Protein AF-A0AAV5K315-F1 (afdb_monomer)

Structure (mmCIF, N/CA/C/O backbone):
data_AF-A0AAV5K315-F1
#
_entry.id   AF-A0AAV5K315-F1
#
loop_
_atom_site.group_PDB
_atom_site.id
_atom_site.type_symbol
_atom_site.label_atom_id
_atom_site.label_alt_id
_atom_site.label_comp_id
_atom_site.label_asym_id
_atom_site.label_entity_id
_atom_site.label_seq_id
_atom_site.pdbx_PDB_ins_code
_atom_site.Cartn_x
_atom_site.Cartn_y
_atom_site.Cartn_z
_atom_site.occupancy
_atom_site.B_iso_or_equiv
_atom_site.auth_seq_id
_atom_site.auth_comp_id
_atom_site.auth_asym_id
_atom_site.auth_atom_id
_atom_site.pdbx_PDB_model_num
ATOM 1 N N . MET A 1 1 ? 11.400 13.740 5.337 1.00 57.88 1 MET A N 1
ATOM 2 C CA . MET A 1 1 ? 10.092 13.057 5.420 1.00 57.88 1 MET A CA 1
ATOM 3 C C . MET A 1 1 ? 9.128 13.915 6.197 1.00 57.88 1 MET A C 1
ATOM 5 O O . MET A 1 1 ? 9.537 14.515 7.185 1.00 57.88 1 MET A O 1
ATOM 9 N N . ASP A 1 2 ? 7.882 13.959 5.745 1.00 72.81 2 ASP A N 1
ATOM 10 C CA . ASP A 1 2 ? 6.802 14.610 6.473 1.00 72.81 2 ASP A CA 1
ATOM 11 C C . ASP A 1 2 ? 6.473 13.816 7.750 1.00 72.81 2 ASP A C 1
ATOM 13 O O . ASP A 1 2 ? 6.613 12.590 7.779 1.00 72.81 2 ASP A O 1
ATOM 17 N N . ARG A 1 3 ? 6.059 14.498 8.821 1.00 78.88 3 ARG A N 1
ATOM 18 C CA . ARG A 1 3 ? 5.696 13.849 10.090 1.00 78.88 3 ARG A CA 1
ATOM 19 C C . ARG A 1 3 ? 4.560 12.854 9.867 1.00 78.88 3 ARG A C 1
ATOM 21 O O . ARG A 1 3 ? 4.613 11.741 10.379 1.00 78.88 3 ARG A O 1
ATOM 28 N N . ASP A 1 4 ? 3.581 13.243 9.060 1.00 81.94 4 ASP A N 1
ATOM 29 C CA . ASP A 1 4 ? 2.349 12.485 8.844 1.00 81.94 4 ASP A CA 1
ATOM 30 C C . ASP A 1 4 ? 2.571 11.198 8.025 1.00 81.94 4 ASP A C 1
ATOM 32 O O . ASP A 1 4 ? 1.752 10.282 8.067 1.00 81.94 4 ASP A O 1
ATOM 36 N N . THR A 1 5 ? 3.707 11.087 7.324 1.00 85.75 5 THR A N 1
ATOM 37 C CA . THR A 1 5 ? 4.082 9.892 6.553 1.00 85.75 5 THR A CA 1
ATOM 38 C C . THR A 1 5 ? 4.961 8.919 7.336 1.00 85.75 5 THR A C 1
ATOM 40 O O . THR A 1 5 ? 5.422 7.933 6.763 1.00 85.75 5 THR A O 1
ATOM 43 N N . ARG A 1 6 ? 5.233 9.162 8.628 1.00 91.44 6 ARG A N 1
ATOM 44 C CA . ARG A 1 6 ? 5.917 8.148 9.444 1.00 91.44 6 ARG A CA 1
ATOM 45 C C . ARG A 1 6 ? 4.946 7.020 9.809 1.00 91.44 6 ARG A C 1
ATOM 47 O O . ARG A 1 6 ? 3.770 7.298 10.063 1.00 91.44 6 ARG A O 1
ATOM 54 N N . PRO A 1 7 ? 5.415 5.766 9.886 1.00 92.69 7 PRO A N 1
ATOM 55 C CA . PRO A 1 7 ? 4.554 4.595 10.047 1.00 92.69 7 PRO A CA 1
ATOM 56 C C . PRO A 1 7 ? 3.622 4.665 11.260 1.00 92.69 7 PRO A C 1
ATOM 58 O O . PRO A 1 7 ? 2.477 4.227 11.182 1.00 92.69 7 PRO A O 1
ATOM 61 N N . GLU A 1 8 ? 4.072 5.253 12.369 1.00 93.12 8 GLU A N 1
ATOM 62 C CA . GLU A 1 8 ? 3.287 5.369 13.598 1.00 93.12 8 GLU A CA 1
ATOM 63 C C . GLU A 1 8 ? 2.091 6.308 13.406 1.00 93.12 8 GLU A C 1
ATOM 65 O O . GLU A 1 8 ? 0.985 6.009 13.862 1.00 93.12 8 GLU A O 1
ATOM 70 N N . PHE A 1 9 ? 2.286 7.425 12.698 1.00 93.12 9 PHE A N 1
ATOM 71 C CA . PHE A 1 9 ? 1.211 8.371 12.392 1.00 93.12 9 PHE A CA 1
ATOM 72 C C . PHE A 1 9 ? 0.275 7.820 11.317 1.00 93.12 9 PHE A C 1
ATOM 74 O O . PHE A 1 9 ? -0.943 7.951 11.458 1.00 93.12 9 PHE A O 1
ATOM 81 N N . ILE A 1 10 ? 0.817 7.119 10.314 1.00 95.25 10 ILE A N 1
ATOM 82 C CA . ILE A 1 10 ? 0.014 6.376 9.338 1.00 95.25 10 ILE A CA 1
ATOM 83 C C . ILE A 1 10 ? -0.907 5.399 10.077 1.00 95.25 10 ILE A C 1
ATOM 85 O O . ILE A 1 10 ? -2.119 5.446 9.882 1.00 95.25 10 ILE A O 1
ATOM 89 N N . LEU A 1 1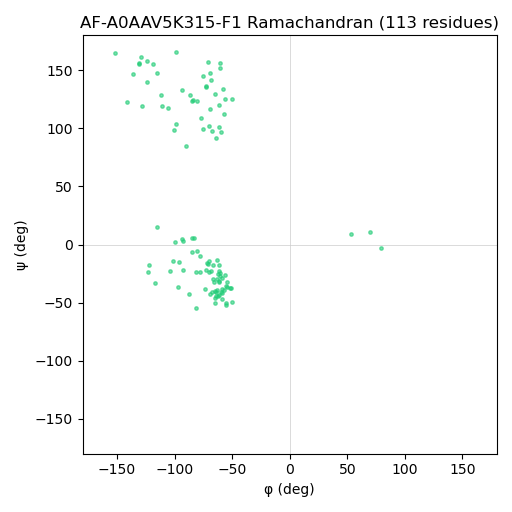1 ? -0.367 4.572 10.980 1.00 95.06 11 LEU A N 1
ATOM 90 C CA . LEU A 1 11 ? -1.135 3.595 11.757 1.00 95.06 11 LEU A CA 1
ATOM 91 C C . LEU A 1 11 ? -2.288 4.247 12.527 1.00 95.06 11 LEU A C 1
ATOM 93 O O . LEU A 1 11 ? -3.433 3.800 12.422 1.00 95.06 11 LEU A O 1
ATOM 97 N N . HIS A 1 12 ? -1.990 5.319 13.269 1.00 93.62 12 HIS A N 1
ATOM 98 C CA . HIS A 1 12 ? -2.978 6.045 14.071 1.00 93.62 12 HIS A CA 1
ATOM 99 C C . HIS A 1 12 ? -4.097 6.653 13.231 1.00 93.62 12 HIS A C 1
ATOM 101 O O . HIS A 1 12 ? -5.231 6.788 13.703 1.00 93.62 12 HIS A O 1
ATOM 107 N N . ARG A 1 13 ? -3.775 7.034 11.998 1.00 94.12 13 ARG A N 1
ATOM 108 C CA . ARG A 1 13 ? -4.706 7.664 11.078 1.00 94.12 13 ARG A CA 1
ATOM 109 C C . ARG A 1 13 ? -5.589 6.637 10.386 1.00 94.12 13 ARG A C 1
ATOM 111 O O . ARG A 1 13 ? -6.809 6.703 10.515 1.00 94.12 13 ARG A O 1
ATOM 118 N N . ILE A 1 14 ? -4.986 5.645 9.733 1.00 95.75 14 ILE A N 1
ATOM 119 C CA . ILE A 1 14 ? -5.726 4.687 8.904 1.00 95.75 14 ILE A CA 1
ATOM 120 C C . ILE A 1 14 ? -6.596 3.731 9.723 1.00 95.75 14 ILE A C 1
ATOM 122 O O . ILE A 1 14 ? -7.594 3.244 9.204 1.00 95.75 14 ILE A O 1
ATOM 126 N N . GLN A 1 15 ? -6.294 3.495 11.007 1.00 95.50 15 GLN A N 1
ATOM 127 C CA . GLN A 1 15 ? -7.132 2.644 11.873 1.00 95.50 15 GLN A CA 1
ATOM 128 C C . GLN A 1 15 ? -8.560 3.162 12.079 1.00 95.50 15 GLN A C 1
ATOM 130 O O . GLN A 1 15 ? -9.426 2.396 12.495 1.00 95.50 15 GLN A O 1
ATOM 135 N N . LYS A 1 16 ? -8.807 4.446 11.793 1.00 94.88 16 LYS A N 1
ATOM 136 C CA . LYS A 1 16 ? -10.148 5.044 11.813 1.00 94.88 16 LYS A CA 1
ATOM 137 C C . LYS A 1 16 ? -11.002 4.576 10.631 1.00 94.88 16 LYS A C 1
ATOM 139 O O . LYS A 1 16 ? -12.223 4.652 10.698 1.00 94.88 16 LYS A O 1
ATOM 144 N N . TRP A 1 17 ? -10.362 4.113 9.557 1.00 95.12 17 TRP A N 1
ATOM 145 C CA . TRP A 1 17 ? -11.005 3.778 8.283 1.00 95.12 17 TRP A CA 1
ATOM 146 C C . TRP A 1 17 ? -10.880 2.296 7.936 1.00 95.12 17 TRP A C 1
ATOM 148 O O . TRP A 1 17 ? -11.783 1.719 7.335 1.00 95.12 17 TRP A O 1
ATOM 158 N N . VAL A 1 18 ? -9.771 1.664 8.324 1.00 96.56 18 VAL A N 1
ATOM 159 C CA . VAL A 1 18 ? -9.443 0.285 7.966 1.00 96.56 18 VAL A CA 1
ATOM 160 C C . VAL A 1 18 ? -9.517 -0.614 9.208 1.00 96.56 18 VAL A C 1
ATOM 162 O O . VAL A 1 18 ? -8.760 -0.420 10.163 1.00 96.56 18 VAL A O 1
ATOM 165 N N . PRO A 1 19 ? -10.400 -1.631 9.216 1.00 96.38 19 PRO A N 1
ATOM 166 C CA . PRO A 1 19 ? -10.451 -2.617 10.291 1.00 96.38 19 PRO A CA 1
ATOM 167 C C . PRO A 1 19 ? -9.134 -3.405 10.430 1.00 96.38 19 PRO A C 1
ATOM 169 O O . PRO A 1 19 ? -8.434 -3.604 9.434 1.00 96.38 19 PRO A O 1
ATOM 172 N N . PRO A 1 20 ? -8.795 -3.907 11.632 1.00 97.38 20 PRO A N 1
ATOM 173 C CA . PRO A 1 20 ? -7.615 -4.752 11.824 1.00 97.38 20 PRO A CA 1
ATOM 174 C C . PRO A 1 20 ? -7.686 -6.049 10.997 1.00 97.38 20 PRO A C 1
ATOM 176 O O . PRO A 1 20 ? -8.764 -6.514 10.625 1.00 97.38 20 PRO A O 1
ATOM 179 N N . GLY A 1 21 ? -6.524 -6.636 10.699 1.00 96.44 21 GLY A N 1
ATOM 180 C CA . GLY A 1 21 ? -6.390 -7.900 9.961 1.00 96.44 21 GLY A CA 1
ATOM 181 C C . GLY A 1 21 ? -6.546 -7.792 8.439 1.00 96.44 21 GLY A C 1
ATOM 182 O O . GLY A 1 21 ? -6.370 -8.788 7.735 1.00 96.44 21 GLY A O 1
ATOM 183 N N . ARG A 1 22 ? -6.853 -6.598 7.914 1.00 97.25 22 ARG A N 1
ATOM 184 C CA . ARG A 1 22 ? -6.899 -6.326 6.470 1.00 97.25 22 ARG A CA 1
ATOM 185 C C . ARG A 1 22 ? -5.505 -6.313 5.846 1.00 97.25 22 ARG A C 1
ATOM 187 O O . ARG A 1 22 ? -4.508 -6.083 6.530 1.00 97.25 22 ARG A O 1
ATOM 194 N N . THR A 1 23 ? -5.466 -6.542 4.536 1.00 97.19 23 THR A N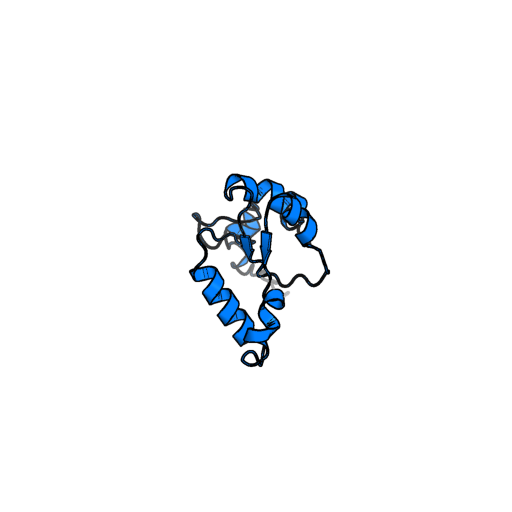 1
ATOM 195 C CA . THR A 1 23 ? -4.254 -6.399 3.727 1.00 97.19 23 THR A CA 1
ATOM 196 C C . THR A 1 23 ? -4.112 -4.957 3.258 1.00 97.19 23 THR A C 1
ATOM 198 O O . THR A 1 23 ? -5.053 -4.405 2.688 1.00 97.19 23 THR A O 1
ATOM 201 N N . LEU A 1 24 ? -2.944 -4.364 3.488 1.00 96.88 24 LEU A N 1
ATOM 202 C CA . LEU A 1 24 ? -2.546 -3.072 2.946 1.00 96.88 24 LEU A CA 1
ATOM 203 C C . LEU A 1 24 ? -1.523 -3.303 1.844 1.00 96.88 24 LEU A C 1
ATOM 205 O O . LEU A 1 24 ? -0.441 -3.829 2.104 1.00 96.88 24 LEU A O 1
ATOM 209 N N . PHE A 1 25 ? -1.872 -2.901 0.628 1.00 96.31 25 PHE A N 1
ATOM 210 C CA . PHE A 1 25 ? -0.910 -2.805 -0.456 1.00 96.31 25 PHE A CA 1
ATOM 211 C C . PHE A 1 25 ? -0.186 -1.460 -0.369 1.00 96.31 25 PHE A C 1
ATOM 213 O O . PHE A 1 25 ? -0.836 -0.414 -0.327 1.00 96.31 25 PHE A O 1
ATOM 220 N N . ILE A 1 26 ? 1.143 -1.484 -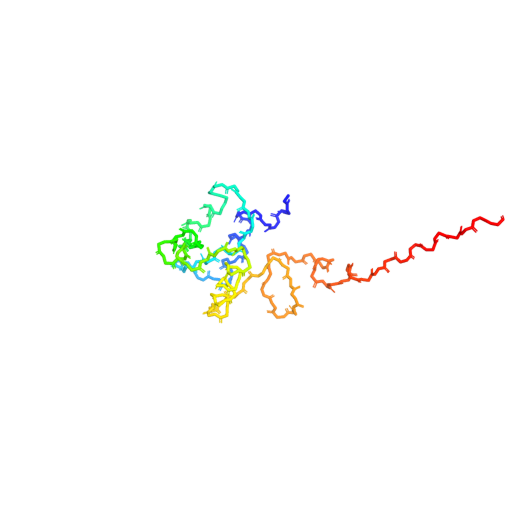0.310 1.00 95.06 26 ILE A N 1
ATOM 221 C CA . ILE A 1 26 ? 1.968 -0.285 -0.162 1.00 95.06 26 ILE A CA 1
ATOM 222 C C . ILE A 1 26 ? 2.541 0.115 -1.524 1.00 95.06 26 ILE A C 1
ATOM 224 O O . ILE A 1 26 ? 3.566 -0.408 -1.952 1.00 95.06 26 ILE A O 1
ATOM 228 N N . ALA A 1 27 ? 1.891 1.079 -2.176 1.00 92.38 27 ALA A N 1
ATOM 229 C CA . ALA A 1 27 ? 2.406 1.752 -3.368 1.00 92.38 27 ALA A CA 1
ATOM 230 C C . ALA A 1 27 ? 3.216 2.989 -2.940 1.00 92.38 27 ALA A C 1
ATOM 232 O O . ALA A 1 27 ? 2.680 4.091 -2.820 1.00 92.38 27 ALA A O 1
ATOM 233 N N . SER A 1 28 ? 4.495 2.798 -2.610 1.00 89.38 28 SER A N 1
ATOM 234 C CA . SER A 1 28 ? 5.377 3.864 -2.121 1.00 89.38 28 SER A CA 1
ATOM 235 C C . SER A 1 28 ? 6.750 3.796 -2.781 1.00 89.38 28 SER A C 1
ATOM 237 O O . SER A 1 28 ? 7.269 2.719 -3.049 1.00 89.38 28 SER A O 1
ATOM 239 N N . ASN A 1 29 ? 7.360 4.962 -2.991 1.00 87.62 29 ASN A N 1
ATOM 240 C CA . ASN A 1 29 ? 8.740 5.104 -3.453 1.00 87.62 29 ASN A CA 1
ATOM 241 C C . ASN A 1 29 ? 9.775 5.050 -2.312 1.00 87.62 29 ASN A C 1
ATOM 243 O O . ASN A 1 29 ? 10.960 5.294 -2.555 1.00 87.62 29 ASN A O 1
ATOM 247 N N . GLU A 1 30 ? 9.343 4.771 -1.080 1.00 90.19 30 GLU A N 1
ATOM 248 C CA . GLU A 1 30 ? 10.233 4.644 0.068 1.00 90.19 30 GLU A CA 1
ATOM 249 C C . GLU A 1 30 ? 11.175 3.444 -0.087 1.00 90.19 30 GLU A C 1
ATOM 251 O O . GLU A 1 30 ? 10.743 2.327 -0.364 1.00 90.19 30 GLU A O 1
ATOM 256 N N . ARG A 1 31 ? 12.477 3.676 0.104 1.00 86.06 31 ARG A N 1
ATOM 257 C CA . ARG A 1 31 ? 13.525 2.677 -0.159 1.00 86.06 31 ARG A CA 1
ATOM 258 C C . ARG A 1 31 ? 14.049 2.000 1.098 1.00 86.06 31 ARG A C 1
ATOM 260 O O . ARG A 1 31 ? 14.739 0.990 0.991 1.00 86.06 31 ARG A O 1
ATOM 267 N N . THR A 1 32 ? 13.755 2.548 2.274 1.00 91.25 32 THR A N 1
ATOM 268 C CA . THR A 1 32 ? 14.251 2.026 3.546 1.00 91.25 32 THR A CA 1
ATOM 269 C C . THR A 1 32 ? 13.594 0.674 3.849 1.00 91.25 32 THR A C 1
ATOM 271 O O . THR A 1 32 ? 12.373 0.611 4.038 1.00 91.25 32 THR A O 1
ATOM 274 N N . PRO A 1 33 ? 14.368 -0.427 3.927 1.00 88.88 33 PRO A N 1
ATOM 275 C CA . PRO A 1 33 ? 13.818 -1.738 4.244 1.00 88.88 33 PRO A CA 1
ATOM 276 C C . PRO A 1 33 ? 13.101 -1.720 5.592 1.00 88.88 33 PRO A C 1
ATOM 278 O O . PRO A 1 33 ? 13.603 -1.180 6.575 1.00 88.88 33 PRO A O 1
ATOM 281 N N . GLY A 1 34 ? 11.906 -2.305 5.641 1.00 92.31 34 GLY A N 1
ATOM 282 C CA . GLY A 1 34 ? 11.127 -2.369 6.874 1.00 92.31 34 GLY A CA 1
ATOM 283 C C . GLY A 1 34 ? 10.571 -1.025 7.350 1.00 92.31 34 GLY A C 1
ATOM 284 O O . GLY A 1 34 ? 10.033 -0.988 8.454 1.00 92.31 34 GLY A O 1
ATOM 285 N N . PHE A 1 35 ? 10.620 0.046 6.546 1.00 94.69 35 PHE A N 1
ATOM 286 C CA . PHE A 1 35 ? 10.035 1.339 6.912 1.00 94.69 35 PHE A CA 1
ATOM 287 C C . PHE A 1 35 ? 8.592 1.192 7.402 1.00 94.69 35 PHE A C 1
ATOM 289 O O . PHE A 1 35 ? 8.262 1.620 8.496 1.00 94.69 35 PHE A O 1
ATOM 296 N N . PHE A 1 36 ? 7.743 0.482 6.659 1.00 96.25 36 PHE A N 1
ATOM 297 C CA . PHE A 1 36 ? 6.340 0.274 7.030 1.00 96.25 36 PHE A CA 1
ATOM 298 C C . PHE A 1 36 ? 6.109 -0.869 8.029 1.00 96.25 36 PHE A C 1
ATOM 300 O O . PHE A 1 36 ? 4.960 -1.172 8.346 1.00 96.25 36 PHE A O 1
ATOM 307 N N . SER A 1 37 ? 7.162 -1.502 8.558 1.00 94.94 37 SER A N 1
ATOM 308 C CA . SER A 1 37 ? 7.027 -2.629 9.492 1.00 94.94 37 SER A CA 1
ATOM 309 C C . SER A 1 37 ? 6.160 -2.337 10.727 1.00 94.94 37 SER A C 1
ATOM 311 O O . SER A 1 37 ? 5.424 -3.248 11.110 1.00 94.94 37 SER A O 1
ATOM 313 N N . PRO A 1 38 ? 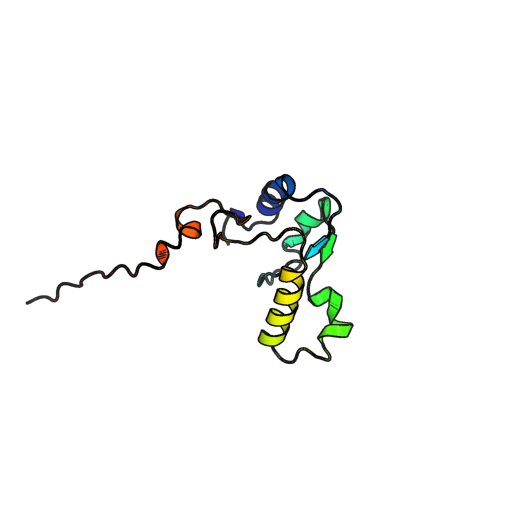6.091 -1.114 11.299 1.00 96.69 38 PRO A N 1
ATOM 314 C CA . PRO A 1 38 ? 5.190 -0.846 12.425 1.00 96.69 38 PRO A CA 1
ATOM 315 C C . PRO A 1 38 ? 3.703 -1.064 12.102 1.00 96.69 38 PRO A C 1
ATOM 317 O O . PRO A 1 38 ? 2.914 -1.379 12.991 1.00 96.69 38 PRO A O 1
ATOM 320 N N . LEU A 1 39 ? 3.302 -0.972 10.826 1.00 96.88 39 LEU A N 1
ATOM 321 C CA . LEU A 1 39 ? 1.927 -1.250 10.395 1.00 96.88 39 LEU A CA 1
ATOM 322 C C . LEU A 1 39 ? 1.554 -2.739 10.535 1.00 96.88 39 LEU A C 1
ATOM 324 O O . LEU A 1 39 ? 0.370 -3.070 10.648 1.00 96.88 39 LEU A O 1
ATOM 328 N N . SER A 1 40 ? 2.549 -3.634 10.562 1.00 96.25 40 SER A N 1
ATOM 329 C CA . SER A 1 40 ? 2.346 -5.089 10.631 1.00 96.25 40 SER A CA 1
ATOM 330 C C . SER A 1 40 ? 1.729 -5.573 11.946 1.00 96.25 40 SER A C 1
ATOM 332 O O . SER A 1 40 ? 1.135 -6.646 11.986 1.00 96.25 40 SER A O 1
ATOM 334 N N . VAL A 1 41 ? 1.778 -4.749 13.001 1.00 96.75 41 VAL A N 1
ATOM 335 C CA . VAL A 1 41 ? 1.105 -5.020 14.283 1.00 96.75 41 VAL A CA 1
ATOM 336 C C . VAL A 1 41 ? -0.410 -5.175 14.105 1.00 96.75 41 VAL A C 1
ATOM 338 O O . VAL A 1 41 ? -1.056 -5.884 14.873 1.00 96.75 41 VAL A O 1
ATOM 341 N N . ARG A 1 42 ? -0.995 -4.514 13.097 1.00 97.50 42 ARG A N 1
ATOM 342 C CA . ARG A 1 42 ? -2.449 -4.486 12.881 1.00 97.50 42 ARG A CA 1
ATOM 343 C C . ARG A 1 42 ? -2.885 -4.989 11.507 1.00 97.50 42 ARG A C 1
ATOM 345 O O . ARG A 1 42 ? -4.035 -5.411 11.363 1.00 97.50 42 ARG A O 1
ATOM 352 N N . TYR A 1 43 ? -2.007 -4.946 10.509 1.00 97.94 43 TYR A N 1
ATOM 353 C CA . TYR A 1 43 ? -2.350 -5.226 9.116 1.00 97.94 43 TYR A CA 1
ATOM 354 C C . TYR A 1 43 ? -1.381 -6.206 8.465 1.00 97.94 43 TYR A C 1
ATOM 356 O O . TYR A 1 43 ? -0.217 -6.301 8.840 1.00 97.94 43 TYR A O 1
ATOM 364 N N . LYS A 1 44 ? -1.849 -6.905 7.430 1.00 97.50 44 LYS A N 1
ATOM 365 C CA . LYS A 1 44 ? -0.982 -7.701 6.555 1.00 97.50 44 LYS A CA 1
ATOM 366 C C . LYS A 1 44 ? -0.414 -6.779 5.484 1.00 97.50 44 LYS A C 1
ATOM 368 O O . LYS A 1 44 ? -1.185 -6.129 4.785 1.00 97.50 44 LYS A O 1
ATOM 373 N N . LEU A 1 45 ? 0.905 -6.693 5.360 1.00 96.25 45 LEU A N 1
ATOM 374 C CA . LEU A 1 45 ? 1.538 -5.810 4.379 1.00 96.25 45 LEU A CA 1
ATOM 375 C C . LEU A 1 45 ? 1.822 -6.578 3.094 1.00 96.25 45 LEU A C 1
ATOM 377 O O . LEU A 1 45 ? 2.349 -7.687 3.144 1.00 96.25 45 LEU A O 1
ATOM 381 N N . ALA A 1 46 ? 1.460 -5.977 1.967 1.00 95.25 46 ALA A N 1
ATOM 382 C CA . ALA A 1 46 ? 1.757 -6.468 0.635 1.00 95.25 46 ALA A CA 1
ATOM 383 C C . ALA A 1 46 ? 2.495 -5.385 -0.155 1.00 95.25 46 ALA A C 1
ATOM 385 O O . ALA A 1 46 ? 2.151 -4.204 -0.094 1.00 95.25 46 ALA A O 1
ATOM 386 N N . TYR A 1 47 ? 3.490 -5.813 -0.915 1.00 93.31 47 TYR A N 1
ATOM 387 C CA . TYR A 1 47 ? 4.319 -4.979 -1.773 1.00 93.31 47 TYR A CA 1
ATOM 388 C C . TYR A 1 47 ? 4.387 -5.616 -3.152 1.00 93.31 47 TYR A C 1
ATOM 390 O O . TYR A 1 47 ? 4.267 -6.837 -3.275 1.00 93.31 47 TYR A O 1
ATOM 398 N N . SER A 1 48 ? 4.670 -4.816 -4.177 1.00 91.44 48 SER A N 1
ATOM 399 C CA . SER A 1 48 ? 4.951 -5.325 -5.524 1.00 91.44 48 SER A CA 1
ATOM 400 C C . SER A 1 48 ? 6.044 -6.406 -5.498 1.00 91.44 48 SER A C 1
ATOM 402 O O . SER A 1 48 ? 5.899 -7.447 -6.131 1.00 91.44 48 SER A O 1
ATOM 404 N N . SER A 1 49 ? 7.057 -6.241 -4.636 1.00 89.75 49 SER A N 1
ATOM 405 C CA . SER A 1 49 ? 8.154 -7.202 -4.457 1.00 89.75 49 SER A CA 1
ATOM 406 C C . SER A 1 49 ? 7.729 -8.593 -3.971 1.00 89.75 49 SER A C 1
ATOM 408 O O . SER A 1 49 ? 8.435 -9.572 -4.208 1.00 89.75 49 SER A O 1
ATOM 410 N N . ASN A 1 50 ? 6.565 -8.728 -3.323 1.00 92.69 50 ASN A N 1
ATOM 411 C CA .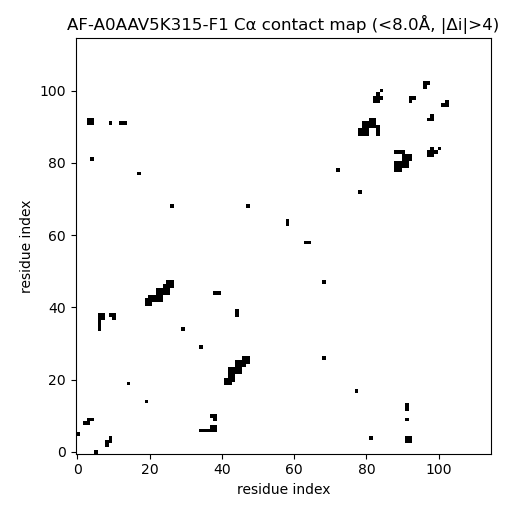 ASN A 1 50 ? 6.039 -10.041 -2.937 1.00 92.69 50 ASN A CA 1
ATOM 412 C C . ASN A 1 50 ? 5.567 -10.867 -4.148 1.00 92.69 50 ASN A C 1
ATOM 414 O O . ASN A 1 50 ? 5.375 -12.075 -4.023 1.00 92.69 50 ASN A O 1
ATOM 418 N N . PHE A 1 51 ? 5.405 -10.235 -5.313 1.00 92.56 51 PHE A N 1
ATOM 419 C CA . PHE A 1 51 ? 4.871 -10.834 -6.535 1.00 92.56 51 PHE A CA 1
ATOM 420 C C . PHE A 1 51 ? 5.897 -10.895 -7.676 1.00 92.56 51 PHE A C 1
ATOM 422 O O . PHE A 1 51 ? 5.528 -11.164 -8.813 1.00 92.56 51 PHE A O 1
ATOM 429 N N . ASN A 1 52 ? 7.190 -10.717 -7.390 1.00 90.81 52 ASN A N 1
ATOM 430 C CA . ASN A 1 52 ? 8.256 -10.727 -8.402 1.00 90.81 52 ASN A CA 1
ATOM 431 C C . ASN A 1 52 ? 8.228 -11.953 -9.328 1.00 90.81 52 ASN A C 1
ATOM 433 O O . ASN A 1 52 ? 8.388 -11.818 -10.530 1.00 90.81 52 ASN A O 1
ATOM 437 N N . HIS A 1 53 ? 7.896 -13.139 -8.816 1.00 93.12 53 HIS A N 1
ATOM 438 C CA . HIS A 1 53 ? 7.784 -14.354 -9.634 1.00 93.12 53 HIS A CA 1
ATOM 439 C C . HIS A 1 53 ? 6.795 -14.253 -10.816 1.00 93.12 53 HIS A C 1
ATOM 441 O O . HIS A 1 53 ? 6.970 -14.963 -11.803 1.00 93.12 53 HIS A O 1
ATOM 447 N N . ILE A 1 54 ? 5.771 -13.393 -10.729 1.00 93.38 54 ILE A N 1
ATOM 448 C CA . ILE A 1 54 ? 4.846 -13.099 -11.837 1.00 93.38 54 ILE A CA 1
ATOM 449 C C . ILE A 1 54 ? 5.109 -11.745 -12.503 1.00 93.38 54 ILE A C 1
ATOM 451 O O . ILE A 1 54 ? 4.695 -11.558 -13.643 1.00 93.38 54 ILE A O 1
ATOM 455 N N . LEU A 1 55 ? 5.757 -10.803 -11.809 1.00 93.00 55 LEU A N 1
ATOM 456 C CA . LEU A 1 55 ? 6.025 -9.461 -12.329 1.00 93.00 55 LEU A CA 1
ATOM 457 C C . LEU A 1 55 ? 7.328 -9.398 -13.131 1.00 93.00 55 LEU A C 1
ATOM 459 O O . LEU A 1 55 ? 7.336 -8.812 -14.208 1.00 93.00 55 LEU A O 1
ATOM 463 N N . ASP A 1 56 ? 8.403 -10.032 -12.666 1.00 92.50 56 ASP A N 1
ATOM 464 C CA . ASP A 1 56 ? 9.726 -9.988 -13.301 1.00 92.50 56 ASP A CA 1
ATOM 465 C C . ASP A 1 56 ? 9.707 -10.413 -14.785 1.00 92.50 56 ASP A C 1
ATOM 467 O O . ASP A 1 56 ? 10.408 -9.787 -15.578 1.00 92.50 56 ASP A O 1
ATOM 471 N N . PRO A 1 57 ? 8.900 -11.405 -15.226 1.00 94.31 57 PRO A N 1
ATOM 472 C CA . PRO A 1 57 ? 8.842 -11.776 -16.642 1.00 94.31 57 PRO A CA 1
ATOM 473 C C . PRO A 1 57 ? 8.142 -10.758 -17.557 1.00 94.31 57 PRO A C 1
ATOM 475 O O . PRO A 1 57 ? 8.255 -10.881 -18.773 1.00 94.31 57 PRO A O 1
ATOM 478 N N . VAL A 1 58 ? 7.370 -9.811 -17.007 1.00 92.06 58 VAL A N 1
ATOM 479 C CA . VAL A 1 58 ? 6.516 -8.883 -17.783 1.00 92.06 58 VAL A CA 1
ATOM 480 C C . VAL A 1 58 ? 6.831 -7.405 -17.545 1.00 92.06 58 VAL A C 1
ATOM 482 O O . VAL A 1 58 ? 6.410 -6.560 -18.332 1.00 92.06 58 VAL A O 1
ATOM 485 N N . ILE A 1 59 ? 7.535 -7.081 -16.458 1.00 92.44 59 ILE A N 1
ATOM 486 C CA . ILE A 1 59 ? 7.923 -5.720 -16.089 1.00 92.44 59 ILE A CA 1
ATOM 487 C C . ILE A 1 59 ? 9.371 -5.472 -16.516 1.00 92.44 59 ILE A C 1
ATOM 489 O O . ILE A 1 59 ? 10.323 -5.879 -15.861 1.00 92.44 59 ILE A O 1
ATOM 493 N N . GLU A 1 60 ? 9.529 -4.731 -17.602 1.00 92.38 60 GLU A N 1
ATOM 494 C CA . GLU A 1 60 ? 10.802 -4.281 -18.163 1.00 92.38 60 GLU A CA 1
ATOM 495 C C . GLU A 1 60 ? 11.214 -2.896 -17.638 1.00 92.38 60 GLU A C 1
ATOM 497 O O . GLU A 1 60 ? 12.385 -2.522 -17.695 1.00 92.38 60 GLU A O 1
ATOM 502 N N . ASN A 1 61 ? 10.259 -2.091 -17.154 1.00 91.56 61 ASN A N 1
ATOM 503 C CA . ASN A 1 61 ? 10.521 -0.731 -16.681 1.00 91.56 61 ASN A CA 1
ATOM 504 C C . ASN A 1 61 ? 9.540 -0.257 -15.590 1.00 91.56 61 ASN A C 1
ATOM 506 O O . ASN A 1 61 ? 8.454 -0.805 -15.395 1.00 91.56 61 ASN A O 1
ATOM 510 N N . ASN A 1 62 ? 9.905 0.834 -14.906 1.00 88.69 62 ASN A N 1
ATOM 511 C CA . ASN A 1 62 ? 9.117 1.403 -13.803 1.00 88.69 62 ASN A CA 1
ATOM 512 C C . ASN A 1 62 ? 7.719 1.890 -14.221 1.00 88.69 62 ASN A C 1
ATOM 514 O O . ASN A 1 62 ? 6.825 1.947 -13.380 1.00 88.69 62 ASN A O 1
ATOM 518 N N . TYR A 1 63 ? 7.512 2.251 -15.492 1.00 91.12 63 TYR A N 1
ATOM 519 C CA . TYR A 1 63 ? 6.195 2.679 -15.966 1.00 91.12 63 TYR A CA 1
ATOM 520 C C . TYR A 1 63 ? 5.209 1.507 -15.981 1.00 91.12 63 TYR A C 1
ATOM 522 O O . TYR A 1 63 ? 4.075 1.647 -15.530 1.00 91.12 63 TYR A O 1
ATOM 530 N N . GLN A 1 64 ? 5.645 0.332 -16.432 1.00 93.25 64 GLN A N 1
ATOM 531 C CA . GLN A 1 64 ? 4.814 -0.872 -16.396 1.00 93.25 64 GLN A CA 1
ATOM 532 C C . GLN A 1 64 ? 4.488 -1.279 -14.954 1.00 93.25 64 GLN A C 1
ATOM 534 O O . GLN A 1 64 ? 3.336 -1.603 -14.662 1.00 93.25 64 GLN A O 1
ATOM 539 N N . LEU A 1 65 ? 5.460 -1.182 -14.036 1.00 91.12 65 LEU A N 1
ATOM 540 C CA . LEU A 1 65 ? 5.220 -1.426 -12.611 1.00 91.12 65 LEU A CA 1
ATOM 541 C C . LEU A 1 65 ? 4.148 -0.477 -12.060 1.00 91.12 65 LEU A C 1
ATOM 543 O O . LEU A 1 65 ? 3.186 -0.921 -11.438 1.00 91.12 65 LEU A O 1
ATOM 547 N N . PHE A 1 66 ? 4.264 0.816 -12.369 1.00 90.81 66 PHE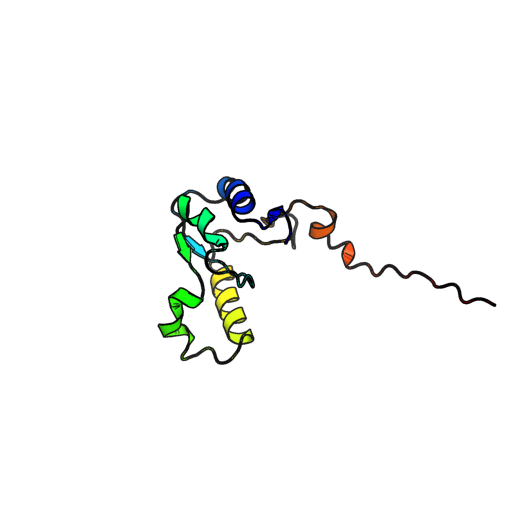 A N 1
ATOM 548 C CA . PHE A 1 66 ? 3.275 1.821 -11.989 1.00 90.81 66 PHE A CA 1
ATOM 549 C C . PHE A 1 66 ? 1.874 1.509 -12.545 1.00 90.81 66 PHE A C 1
ATOM 551 O O . PHE A 1 66 ? 0.873 1.693 -11.852 1.00 90.81 66 PHE A O 1
ATOM 558 N N . MET A 1 67 ? 1.774 0.998 -13.777 1.00 92.69 67 MET A N 1
ATOM 559 C CA . MET A 1 67 ? 0.490 0.593 -14.360 1.00 92.69 67 MET A CA 1
ATOM 560 C C . MET A 1 67 ? -0.139 -0.589 -13.614 1.00 92.69 67 MET A C 1
ATOM 562 O O . MET A 1 67 ? -1.347 -0.577 -13.376 1.00 92.69 67 MET A O 1
ATOM 566 N N . VAL A 1 68 ? 0.657 -1.573 -13.188 1.00 91.88 68 VAL A N 1
ATOM 567 C CA . VAL A 1 68 ? 0.174 -2.685 -12.352 1.00 91.88 68 VAL A CA 1
ATOM 568 C C . VAL A 1 68 ? -0.292 -2.185 -10.990 1.00 91.88 68 VAL A C 1
ATOM 570 O O . VAL A 1 68 ? -1.393 -2.524 -10.553 1.00 91.88 68 VAL A O 1
ATOM 573 N N . GLU A 1 69 ? 0.493 -1.330 -10.338 1.00 90.88 69 GLU A N 1
ATOM 574 C CA . GLU A 1 69 ? 0.097 -0.706 -9.074 1.00 90.88 69 GLU A CA 1
ATOM 575 C C . GLU A 1 69 ? -1.222 0.055 -9.238 1.00 90.88 69 GLU A C 1
ATOM 577 O O . GLU A 1 69 ? -2.112 -0.063 -8.398 1.00 90.88 69 GLU A O 1
ATOM 582 N N . ARG A 1 70 ? -1.424 0.742 -10.369 1.00 90.88 70 ARG A N 1
ATOM 583 C CA . ARG A 1 70 ? -2.688 1.419 -10.686 1.00 90.88 70 ARG A CA 1
ATOM 584 C C . ARG A 1 70 ? -3.871 0.469 -10.832 1.00 90.88 70 ARG A C 1
ATOM 586 O O . ARG A 1 70 ? -4.950 0.796 -10.342 1.00 90.88 70 ARG A O 1
ATOM 593 N N . LEU A 1 71 ? -3.688 -0.701 -11.440 1.00 92.69 71 LEU A N 1
ATOM 594 C CA . LEU A 1 71 ? -4.73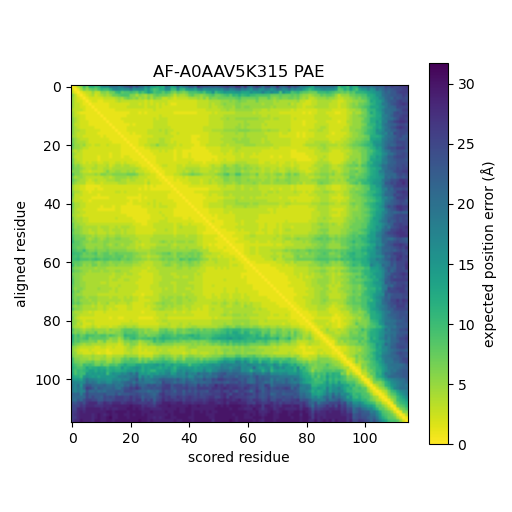0 -1.734 -11.490 1.00 92.69 71 LEU A CA 1
ATOM 595 C C . LEU A 1 71 ? -5.112 -2.207 -10.081 1.00 92.69 71 LEU A C 1
ATOM 597 O O . LEU A 1 71 ? -6.298 -2.307 -9.767 1.00 92.69 71 LEU A O 1
ATOM 601 N N . ILE A 1 72 ? -4.121 -2.427 -9.211 1.00 92.06 72 ILE A N 1
ATOM 602 C CA . ILE A 1 72 ? -4.351 -2.808 -7.810 1.00 92.06 72 ILE A CA 1
ATOM 603 C C . ILE A 1 72 ? -5.120 -1.704 -7.074 1.00 92.06 72 ILE A C 1
ATOM 605 O O . ILE A 1 72 ? -6.090 -1.995 -6.374 1.00 92.06 72 ILE A O 1
ATOM 609 N N . MET A 1 73 ? -4.732 -0.439 -7.267 1.00 90.00 73 MET A N 1
ATOM 610 C CA . MET A 1 73 ? -5.412 0.714 -6.668 1.00 90.00 73 MET A CA 1
ATOM 611 C C . MET A 1 73 ? -6.883 0.802 -7.099 1.00 90.00 73 MET A C 1
ATOM 613 O O . MET A 1 73 ? -7.741 1.037 -6.253 1.00 90.00 73 MET A O 1
ATOM 617 N N . MET A 1 74 ? -7.201 0.546 -8.374 1.00 89.50 74 MET A N 1
ATOM 618 C CA . MET A 1 74 ? -8.591 0.534 -8.862 1.00 89.50 74 MET A CA 1
ATOM 619 C C . MET A 1 74 ? -9.434 -0.606 -8.273 1.00 89.50 74 MET A C 1
ATOM 621 O O . MET A 1 74 ? -10.643 -0.454 -8.121 1.00 89.50 74 MET A O 1
ATOM 625 N N . GLY A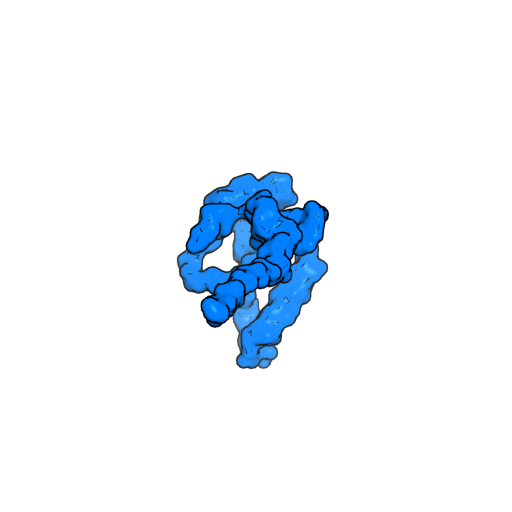 1 75 ? -8.816 -1.741 -7.934 1.00 91.69 75 GLY A N 1
ATOM 626 C CA . GLY A 1 75 ? -9.491 -2.869 -7.284 1.00 91.69 75 GLY A CA 1
ATOM 627 C C . GLY A 1 75 ? -9.596 -2.753 -5.759 1.00 91.69 75 GLY A C 1
ATOM 628 O O . GLY A 1 75 ? -10.225 -3.598 -5.116 1.00 91.69 75 GLY A O 1
ATOM 629 N N . ALA A 1 76 ? -8.967 -1.746 -5.148 1.00 93.88 76 ALA A N 1
ATOM 630 C CA . ALA A 1 76 ? -8.933 -1.602 -3.701 1.00 93.88 76 ALA A CA 1
ATOM 631 C C . ALA A 1 76 ? -10.294 -1.155 -3.144 1.00 93.88 76 ALA A C 1
ATOM 633 O O . ALA A 1 76 ? -10.913 -0.212 -3.625 1.00 93.88 76 ALA A O 1
ATOM 634 N N . LYS A 1 77 ? -10.737 -1.783 -2.046 1.00 93.38 77 LYS A N 1
ATOM 635 C CA . LYS A 1 77 ? -11.973 -1.376 -1.348 1.00 93.38 77 LYS A CA 1
ATOM 636 C C . LYS A 1 77 ? -11.863 0.014 -0.712 1.00 93.38 77 LYS A C 1
ATOM 638 O O . LYS A 1 77 ? -12.861 0.709 -0.546 1.00 93.38 77 LYS A O 1
ATOM 643 N N . THR A 1 78 ? -10.666 0.378 -0.270 1.00 93.94 78 THR A N 1
ATOM 644 C CA . THR A 1 78 ? -10.392 1.649 0.396 1.00 93.94 78 THR A CA 1
ATOM 645 C C . THR A 1 78 ? -9.047 2.136 -0.092 1.00 93.94 78 THR A C 1
ATOM 647 O O . THR A 1 78 ? -8.053 1.422 0.034 1.00 93.94 78 THR A O 1
ATOM 650 N N . PHE A 1 79 ? -9.036 3.339 -0.650 1.00 93.00 79 PHE A N 1
ATOM 651 C CA . PHE A 1 79 ? -7.840 3.962 -1.183 1.00 93.00 79 PHE A CA 1
ATOM 652 C C . PHE A 1 79 ? -7.464 5.160 -0.315 1.00 93.00 79 PHE A C 1
ATOM 654 O O . PHE A 1 79 ? -8.319 5.982 0.007 1.00 93.00 79 PHE A O 1
ATOM 661 N N . ILE A 1 80 ? -6.205 5.208 0.122 1.00 93.75 80 ILE A N 1
ATOM 662 C CA . ILE A 1 80 ? -5.688 6.240 1.025 1.00 93.75 80 ILE A CA 1
ATOM 663 C C . ILE A 1 80 ? -4.435 6.812 0.380 1.00 93.75 80 ILE A C 1
ATOM 665 O O . ILE A 1 80 ? -3.468 6.091 0.142 1.00 93.75 80 ILE A O 1
ATOM 669 N N . ARG A 1 81 ? -4.461 8.108 0.095 1.00 91.44 81 ARG A N 1
ATOM 670 C CA . ARG A 1 81 ? -3.384 8.823 -0.589 1.00 91.44 81 ARG A CA 1
ATOM 671 C C . ARG A 1 81 ? -2.505 9.564 0.408 1.00 91.44 81 ARG A C 1
ATOM 673 O O . ARG A 1 81 ? -2.895 9.798 1.548 1.00 91.44 81 ARG A O 1
ATOM 680 N N . THR A 1 82 ? -1.336 10.018 -0.027 1.00 89.50 82 THR A N 1
ATOM 681 C CA . THR A 1 82 ? -0.545 10.964 0.772 1.00 89.50 82 THR A CA 1
ATOM 682 C C . THR A 1 82 ? -1.283 12.299 0.909 1.00 89.50 82 THR A C 1
ATOM 684 O O . THR A 1 82 ? -1.498 12.761 2.028 1.00 89.50 82 THR A O 1
ATOM 687 N N . PHE A 1 83 ? -1.738 12.858 -0.216 1.00 85.88 83 PHE A N 1
ATOM 688 C CA . PHE A 1 83 ? -2.458 14.132 -0.319 1.00 85.88 83 PHE A CA 1
ATOM 689 C C . PHE A 1 83 ? -3.852 13.918 -0.907 1.00 85.88 83 PHE A C 1
ATOM 691 O O . PHE A 1 83 ? -4.068 12.942 -1.628 1.00 85.88 83 PHE A O 1
ATOM 698 N N . LYS A 1 84 ? -4.782 14.829 -0.614 1.00 83.50 84 LYS A N 1
ATOM 699 C CA . LYS A 1 84 ? -6.096 14.843 -1.266 1.00 83.50 84 LYS A CA 1
ATOM 700 C C . LYS A 1 84 ? -5.976 15.319 -2.712 1.00 83.50 84 LYS A C 1
ATOM 702 O O . LYS A 1 84 ? -5.285 16.302 -2.977 1.00 83.50 84 LYS A O 1
ATOM 707 N N . GLU A 1 85 ? -6.662 14.647 -3.629 1.00 75.56 85 GLU A N 1
ATOM 708 C CA . GLU A 1 85 ? -6.945 15.196 -4.958 1.00 75.56 85 GLU A CA 1
ATOM 709 C C . GLU A 1 85 ? -8.346 15.812 -4.997 1.00 75.56 85 GLU A C 1
ATOM 711 O O . GLU A 1 85 ? -8.488 16.880 -5.601 1.00 75.56 85 GLU A O 1
ATOM 716 N N . ASP A 1 86 ? -9.296 15.185 -4.290 1.00 76.69 86 ASP A N 1
ATOM 717 C CA . ASP A 1 86 ? -10.687 15.610 -4.107 1.00 76.69 86 ASP A CA 1
ATOM 718 C C . ASP A 1 86 ? -11.097 15.630 -2.617 1.00 76.69 86 ASP A C 1
ATOM 720 O O . ASP A 1 86 ? -10.491 14.975 -1.764 1.00 76.69 86 ASP A O 1
ATOM 724 N N . ASP A 1 87 ? -12.172 16.350 -2.276 1.00 75.88 87 ASP A N 1
ATOM 725 C CA . ASP A 1 87 ? -12.615 16.521 -0.879 1.00 75.88 87 ASP A CA 1
ATOM 726 C C . ASP A 1 87 ? -12.997 15.204 -0.186 1.00 75.88 87 ASP A C 1
ATOM 728 O O . ASP A 1 87 ? -12.779 15.046 1.024 1.00 75.88 87 ASP A O 1
ATOM 732 N N . ALA A 1 88 ? -13.525 14.256 -0.967 1.00 81.06 88 ALA A N 1
ATOM 733 C CA . ALA A 1 88 ? -13.953 12.937 -0.512 1.00 81.06 88 ALA A CA 1
ATOM 734 C C . ALA A 1 88 ? -12.791 11.947 -0.301 1.00 81.06 88 ALA A C 1
ATOM 736 O O . ALA A 1 88 ? -13.007 10.877 0.272 1.00 81.06 88 ALA A O 1
ATOM 737 N N . ASP A 1 89 ? -11.571 12.285 -0.732 1.00 85.31 89 ASP A N 1
ATOM 738 C CA . ASP A 1 89 ? -10.422 11.395 -0.603 1.00 85.31 89 ASP A CA 1
ATOM 739 C C . ASP A 1 89 ? -10.002 11.199 0.858 1.00 85.31 89 ASP A C 1
ATOM 741 O O . ASP A 1 89 ? -9.922 12.136 1.664 1.00 85.31 89 ASP A O 1
ATOM 745 N N . LEU A 1 90 ? -9.616 9.962 1.175 1.00 91.50 90 LEU A N 1
ATOM 746 C CA . LEU A 1 90 ? -8.855 9.666 2.381 1.00 91.50 90 LEU A CA 1
ATOM 747 C C . LEU A 1 90 ? -7.380 9.999 2.127 1.00 91.50 90 LEU A C 1
ATOM 749 O O . LEU A 1 90 ? -6.757 9.451 1.217 1.00 91.50 90 LEU A O 1
ATOM 753 N N . SER A 1 91 ? -6.803 10.868 2.953 1.00 92.12 91 SER A N 1
ATOM 754 C CA . SER A 1 91 ? -5.405 11.302 2.846 1.00 92.12 91 SER A CA 1
ATOM 755 C C . SER A 1 91 ? -4.628 11.046 4.132 1.00 92.12 91 SER A C 1
ATOM 757 O O . SER A 1 91 ? -5.224 10.976 5.205 1.00 92.12 91 SER A O 1
ATOM 759 N N . LEU A 1 92 ? -3.298 10.958 4.066 1.00 90.75 92 LEU A N 1
ATOM 760 C CA . LEU A 1 92 ? -2.427 10.827 5.240 1.00 90.75 92 LEU A CA 1
ATOM 761 C C . LEU A 1 92 ? -2.137 12.162 5.938 1.00 90.75 92 LEU A C 1
ATOM 763 O O . LEU A 1 92 ? -1.871 12.162 7.137 1.00 90.75 92 LEU A O 1
ATOM 767 N N . THR A 1 93 ? -2.240 13.289 5.233 1.00 84.56 93 THR A N 1
ATOM 768 C CA . THR A 1 93 ? -2.102 14.626 5.829 1.00 84.56 93 THR A CA 1
ATOM 769 C C . THR A 1 93 ? -3.401 15.426 5.754 1.00 84.56 93 THR A C 1
ATOM 771 O O . THR A 1 93 ? -4.176 15.282 4.805 1.00 84.56 93 THR A O 1
ATOM 774 N N . ASP A 1 94 ? -3.624 16.280 6.755 1.00 77.31 94 ASP A N 1
ATOM 775 C CA . ASP A 1 94 ? -4.688 17.295 6.773 1.00 77.31 94 ASP A CA 1
ATOM 776 C C . ASP A 1 94 ? -4.170 18.688 6.397 1.00 77.31 94 ASP A C 1
ATOM 778 O O . ASP A 1 94 ? -4.949 19.636 6.428 1.00 77.31 94 ASP A O 1
ATOM 782 N N . ASP A 1 95 ? -2.882 18.836 6.053 1.00 74.25 95 ASP A N 1
ATOM 783 C CA . ASP A 1 95 ? -2.294 20.146 5.768 1.00 74.25 95 ASP A CA 1
ATOM 784 C C . ASP A 1 95 ? -3.068 20.844 4.632 1.00 74.25 95 ASP A C 1
ATOM 786 O O . ASP A 1 95 ? -3.014 20.394 3.477 1.00 74.25 95 ASP A O 1
ATOM 790 N N . PRO A 1 96 ? -3.785 21.948 4.929 1.00 67.81 96 PRO A N 1
ATOM 791 C CA . PRO A 1 96 ? -4.608 22.624 3.943 1.00 67.81 96 PRO A CA 1
ATOM 792 C C . PRO A 1 96 ? -3.756 23.165 2.804 1.00 67.81 96 PRO A C 1
ATOM 794 O O . PRO A 1 96 ? -4.222 23.185 1.671 1.00 67.81 96 PRO A O 1
ATOM 797 N N . LYS A 1 97 ? -2.488 23.522 3.040 1.00 65.75 97 LYS A N 1
ATOM 798 C CA . LYS A 1 97 ? -1.615 23.957 1.953 1.00 65.75 97 LYS A CA 1
ATOM 799 C C . LYS A 1 97 ? -1.384 22.809 0.967 1.00 65.75 97 LYS A C 1
ATOM 801 O O . LYS A 1 97 ? -1.483 23.008 -0.236 1.00 65.75 97 LYS A O 1
ATOM 806 N N . LYS A 1 98 ? -1.117 21.594 1.452 1.00 65.00 98 LYS A N 1
ATOM 807 C CA . LYS A 1 98 ? -0.808 20.428 0.598 1.00 65.00 98 LYS A CA 1
ATOM 808 C C . LYS A 1 98 ? -2.043 19.791 -0.044 1.00 65.00 98 LYS A C 1
ATOM 810 O O . LYS A 1 98 ? -1.913 19.171 -1.092 1.00 65.00 98 LYS A O 1
ATOM 815 N N . ASN A 1 99 ? -3.221 19.978 0.548 1.00 62.38 99 ASN A N 1
ATOM 816 C CA . ASN A 1 99 ? -4.474 19.369 0.093 1.00 62.38 99 ASN A CA 1
ATOM 817 C C . ASN A 1 99 ? -5.340 20.268 -0.807 1.00 62.38 99 ASN A C 1
ATOM 819 O O . ASN A 1 99 ? -6.247 19.761 -1.453 1.00 62.38 99 ASN A O 1
ATOM 823 N N . THR A 1 100 ? -5.097 21.581 -0.874 1.00 59.09 100 THR A N 1
ATOM 824 C CA . THR A 1 100 ? -5.965 22.516 -1.629 1.00 59.09 100 THR A CA 1
ATOM 825 C C . THR A 1 100 ? -5.514 22.765 -3.072 1.00 59.09 100 THR A C 1
ATOM 827 O O . THR A 1 100 ? -6.105 23.596 -3.754 1.00 59.09 100 THR A O 1
ATOM 830 N N . LYS A 1 101 ? -4.445 22.104 -3.552 1.00 59.75 101 LYS A N 1
ATOM 831 C CA . LYS A 1 101 ? -3.769 22.398 -4.839 1.00 59.75 101 LYS A CA 1
ATOM 832 C C . LYS A 1 101 ? -3.351 23.876 -5.010 1.00 59.75 101 LYS A C 1
ATOM 834 O O . LYS A 1 101 ? -2.854 24.241 -6.068 1.00 59.75 101 LYS A O 1
ATOM 839 N N . VAL A 1 102 ? -3.451 24.714 -3.969 1.00 54.44 102 VAL A N 1
ATOM 840 C CA . VAL A 1 102 ? -3.146 26.160 -4.002 1.00 54.44 102 VAL A CA 1
ATOM 841 C C . VAL A 1 102 ? -1.686 26.434 -4.373 1.00 54.44 102 VAL A C 1
ATOM 843 O O . VAL A 1 102 ? -1.398 27.439 -5.011 1.00 54.44 102 VAL A O 1
ATOM 846 N N . TRP A 1 103 ? -0.767 25.508 -4.082 1.00 54.78 103 TRP A N 1
ATOM 847 C CA . TRP A 1 103 ? 0.630 25.583 -4.536 1.00 54.78 103 TRP A CA 1
ATOM 848 C C . TRP A 1 103 ? 0.816 25.529 -6.061 1.00 54.78 103 TRP A C 1
ATOM 850 O O . TRP A 1 103 ? 1.915 25.799 -6.534 1.00 54.78 103 TRP A O 1
ATOM 860 N N . GLN A 1 104 ? -0.211 25.154 -6.833 1.00 54.75 104 GLN A N 1
ATOM 861 C CA . GLN A 1 104 ? -0.168 25.176 -8.298 1.00 54.75 104 GLN A CA 1
ATOM 862 C C . GLN A 1 104 ? -0.417 26.572 -8.884 1.00 54.75 104 GLN A C 1
ATOM 864 O O . GLN A 1 104 ? -0.298 26.732 -10.094 1.00 54.75 104 GLN A O 1
ATOM 869 N N . LEU A 1 105 ? -0.752 27.579 -8.066 1.00 55.56 105 LEU A N 1
ATOM 870 C CA . LEU A 1 105 ? -0.763 28.971 -8.507 1.00 55.56 105 LEU A CA 1
ATOM 871 C C . LEU A 1 105 ? 0.691 29.471 -8.550 1.00 55.56 105 LEU A C 1
ATOM 873 O O . LEU A 1 105 ? 1.288 29.641 -7.483 1.00 55.56 105 LEU A O 1
ATOM 877 N N . PRO A 1 106 ? 1.291 29.691 -9.738 1.00 53.12 106 PRO A N 1
ATOM 878 C CA . PRO A 1 106 ? 2.616 30.282 -9.812 1.00 53.12 106 PRO A CA 1
ATOM 879 C C . PRO A 1 106 ? 2.559 31.676 -9.188 1.00 53.12 106 PRO A C 1
ATOM 881 O O . PRO A 1 106 ? 1.805 32.544 -9.632 1.00 53.12 106 PRO A O 1
ATOM 884 N N . VAL A 1 107 ? 3.346 31.888 -8.135 1.00 58.69 107 VAL A N 1
ATOM 885 C CA . VAL A 1 107 ? 3.570 33.225 -7.590 1.00 58.69 107 VAL A CA 1
ATOM 886 C C . VAL A 1 107 ? 4.513 33.922 -8.560 1.00 58.69 107 VAL A C 1
ATOM 888 O O . VAL A 1 107 ? 5.716 33.677 -8.540 1.00 58.69 107 VAL A O 1
ATOM 891 N N . TYR A 1 108 ? 3.962 34.754 -9.440 1.00 57.00 108 TYR A N 1
ATOM 892 C CA . TYR A 1 108 ? 4.760 35.727 -10.173 1.00 57.00 108 TYR A CA 1
ATOM 893 C C . TYR A 1 108 ? 5.257 36.757 -9.158 1.00 57.00 108 TYR A C 1
ATOM 895 O O . TYR A 1 108 ? 4.526 37.667 -8.771 1.00 57.00 108 TYR A O 1
ATOM 903 N N . THR A 1 109 ? 6.489 36.595 -8.680 1.00 54.44 109 THR A N 1
ATOM 904 C CA . THR A 1 109 ? 7.251 37.739 -8.190 1.00 54.44 109 THR A CA 1
ATOM 905 C C . THR A 1 109 ? 7.594 38.553 -9.424 1.00 54.44 109 THR A C 1
ATOM 907 O O . THR A 1 109 ? 8.440 38.150 -10.219 1.00 54.44 109 THR A O 1
ATOM 910 N N . SER A 1 110 ? 6.866 39.644 -9.640 1.00 54.19 110 SER A N 1
ATOM 911 C CA . SER A 1 110 ? 7.324 40.692 -10.540 1.00 54.19 110 SER A CA 1
ATOM 912 C C . SER A 1 110 ? 8.646 41.197 -9.972 1.00 54.19 110 SER A C 1
ATOM 914 O O . SER A 1 110 ? 8.649 41.982 -9.026 1.00 54.19 110 SER A O 1
ATOM 916 N N . ASP A 1 111 ? 9.763 40.694 -10.490 1.00 55.44 111 ASP A N 1
ATOM 917 C CA . ASP A 1 111 ? 11.023 41.416 -10.409 1.00 55.44 111 ASP A CA 1
ATOM 918 C C . ASP A 1 111 ? 10.794 42.684 -11.239 1.00 55.44 111 ASP A C 1
ATOM 920 O O . ASP A 1 111 ? 10.884 42.666 -12.465 1.00 55.44 111 ASP A O 1
ATOM 924 N N . GLU A 1 112 ? 10.349 43.758 -10.581 1.00 51.28 112 GLU A N 1
ATOM 925 C CA . GLU A 1 112 ? 10.327 45.088 -11.178 1.00 51.28 112 GLU A CA 1
ATOM 926 C C . GLU A 1 112 ? 11.776 45.446 -11.505 1.00 51.28 112 GLU A C 1
ATOM 928 O O . GLU A 1 112 ? 12.590 45.763 -10.635 1.00 51.28 112 GLU A O 1
ATOM 933 N N . GLU A 1 113 ? 12.094 45.286 -12.788 1.00 47.06 113 GLU A N 1
ATOM 934 C CA . GLU A 1 113 ? 13.341 45.678 -13.417 1.00 47.06 113 GLU A CA 1
ATOM 935 C C . GLU A 1 1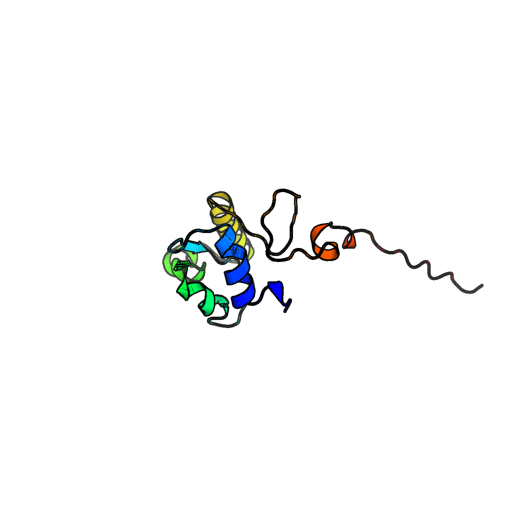13 ? 13.659 47.129 -13.048 1.00 47.06 113 GLU A C 1
ATOM 937 O O . GLU A 1 113 ? 12.850 48.040 -13.240 1.00 47.06 113 GLU A O 1
ATOM 942 N N . GLY A 1 114 ? 14.859 47.331 -12.502 1.00 50.47 114 GLY A N 1
ATOM 943 C CA . GLY A 1 114 ? 15.420 48.656 -12.306 1.00 50.47 114 GLY A CA 1
ATOM 944 C C . GLY A 1 114 ? 15.464 49.409 -13.633 1.00 50.47 114 GLY A C 1
ATOM 945 O O . GLY A 1 114 ? 16.044 48.925 -14.607 1.00 50.47 114 GLY A O 1
ATOM 946 N N . SER A 1 115 ? 14.862 50.597 -13.637 1.00 40.91 115 SER A N 1
ATOM 947 C CA . SER A 1 115 ? 15.085 51.633 -14.644 1.00 40.91 115 SER A CA 1
ATOM 948 C C . SER A 1 115 ? 16.012 52.715 -14.114 1.00 40.91 115 SER A C 1
ATOM 950 O O . SER A 1 115 ? 16.080 52.905 -12.879 1.00 40.91 115 SER A O 1
#

Secondary structure (DSSP, 8-state):
--GGGSHHHHHHHHTTTS-TT-EEE------STTTTGGGGGTSEEE-GGGGHHHHTTT--SHHHHHHHHHHHHHH-SS-EESS-SSTT-EES---HHHHS-GGGS----------

Mean predicted aligned error: 8.43 Å

Foldseek 3Di:
DDPLPQLVNVLVQCCVPDAFAEEDEDPDPDDDPCRNVVNVVGYHYDYPVVVCVPCVVPDPDPVVVVVVVVVVQVVDPAHEDCEAPDPPHHHSDPPCVRHVCPVVPDPPPPPPDDD

Nearest PDB structures (foldseek):
  8c95-assembly1_E  TM=4.603E-01  e=3.678E+00  Escherichia coli
  2q5c-assembly1_A  TM=3.217E-01  e=3.001E+00  Clostridium acetobutylicum ATCC 824
  8c90-assembly1_E  TM=4.540E-01  e=9.513E+00  Escherichia coli
  1g5r-assembly1_A  TM=2.936E-01  e=9.513E+00  Salmonella enterica subsp. enterica serovar Typhimurium

Sequence (115 aa):
MDRDTRPEFILHRIQKWVPPGRTLFIASNERTPGFFSPLSVRYKLAYSSNFNHILDPVIENNYQLFMVERLIMMGAKTFIRTFKEDDADLSLTDDPKKNTKVWQLPVYTSDEEGS

Solvent-accessible surface area (backbone atoms only — not comparable to full-atom values): 7365 Å² total; per-residue (Å²): 134,62,74,44,74,35,38,71,47,39,44,69,54,48,59,81,78,44,69,76,74,40,76,43,75,58,93,70,90,77,78,62,85,69,60,61,50,70,39,53,82,47,30,42,80,43,47,74,80,79,43,40,93,72,40,60,88,74,46,88,47,72,67,56,47,52,52,50,52,47,54,52,56,72,71,45,94,73,68,73,38,68,52,34,89,50,91,87,50,46,42,55,49,82,52,62,67,70,41,63,60,59,78,74,59,80,80,78,77,78,76,78,74,87,128

pLDDT: mean 84.86, std 14.69, range [40.91, 97.94]

Radius of gyration: 18.26 Å; Cα contacts (8 Å, |Δi|>4): 89; chains: 1; bounding box: 29×66×32 Å

Organism: NCBI:txid152421